Protein AF-A0A7J4XN78-F1 (afdb_monomer_lite)

Foldseek 3Di:
DDPLLVLLVLLCVLLVHDPVLSVVSVVLLVVLVVVQFAAPVSVVSCVVSVQPQLCLCCPPVVDDSVCSNVCNVVRVGGSVNVSVSSNVSSVVSVVVVCVVVVNDD

Secondary structure (DSSP, 8-state):
--HHHHHHHHHHHHTT--HHHHHHHHHHHHHHHHHSB--HHHHHHHHHTT--HHHHHHHHS---HHHHHHHHHTT-SBHHHHHHHHHHHHHHHHHHHHHHTT---

Organism: NCBI:txid291644

Structure (mmCIF, N/CA/C/O backbone):
data_AF-A0A7J4XN78-F1
#
_entry.id   AF-A0A7J4XN78-F1
#
loop_
_atom_site.group_PDB
_atom_site.id
_atom_site.type_symbol
_atom_site.label_atom_id
_atom_site.label_alt_id
_atom_site.label_comp_id
_atom_site.label_asym_id
_atom_site.label_entity_id
_atom_site.label_seq_id
_atom_site.pdbx_PDB_ins_code
_atom_site.Cartn_x
_atom_site.Cartn_y
_atom_site.Cartn_z
_atom_site.occupancy
_atom_site.B_iso_or_equiv
_atom_site.auth_seq_id
_atom_site.auth_comp_id
_atom_site.auth_asym_id
_atom_site.auth_atom_id
_atom_site.pdbx_PDB_model_num
ATOM 1 N N . MET A 1 1 ? 3.343 -20.712 0.861 1.00 54.78 1 MET A N 1
ATOM 2 C CA . MET A 1 1 ? 3.778 -19.369 0.412 1.00 54.78 1 MET A CA 1
ATOM 3 C C . MET A 1 1 ? 2.532 -18.560 0.072 1.00 54.78 1 MET A C 1
ATOM 5 O O . MET A 1 1 ? 1.771 -19.004 -0.775 1.00 54.78 1 MET A O 1
ATOM 9 N N . ASN A 1 2 ? 2.272 -17.463 0.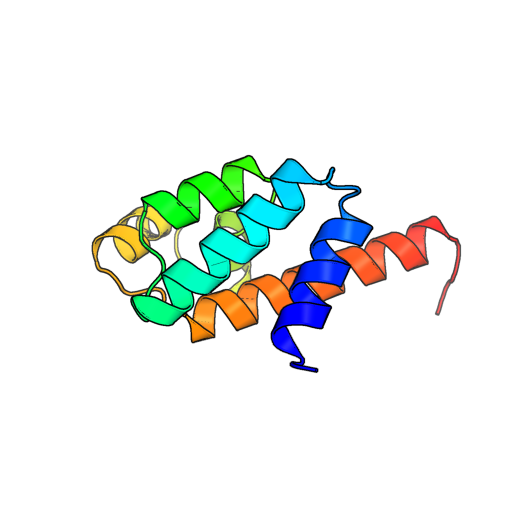790 1.00 84.19 2 ASN A N 1
ATOM 10 C CA . ASN A 1 2 ? 1.046 -16.664 0.661 1.00 84.19 2 ASN A CA 1
ATOM 11 C C . ASN A 1 2 ? 1.154 -15.704 -0.541 1.00 84.19 2 ASN A C 1
ATOM 13 O O . ASN A 1 2 ? 2.192 -15.065 -0.711 1.00 84.19 2 ASN A O 1
ATOM 17 N N . ILE A 1 3 ? 0.105 -15.617 -1.369 1.00 89.00 3 ILE A N 1
ATOM 18 C CA . ILE A 1 3 ? 0.049 -14.735 -2.546 1.00 89.00 3 ILE A CA 1
ATOM 19 C C . ILE A 1 3 ? 0.272 -13.264 -2.175 1.00 89.00 3 ILE A C 1
ATOM 21 O O . ILE A 1 3 ? 0.952 -12.546 -2.901 1.00 89.00 3 ILE A O 1
ATOM 25 N N . ILE A 1 4 ? -0.203 -12.852 -0.998 1.00 90.62 4 ILE A N 1
ATOM 26 C CA . ILE A 1 4 ? -0.064 -11.484 -0.489 1.00 90.62 4 ILE A CA 1
ATOM 27 C C . ILE A 1 4 ? 1.414 -11.127 -0.305 1.00 90.62 4 ILE A C 1
ATOM 29 O O . ILE A 1 4 ? 1.867 -10.107 -0.811 1.00 90.62 4 ILE A O 1
ATOM 33 N N . ASN A 1 5 ? 2.197 -12.005 0.332 1.00 91.38 5 ASN A N 1
ATOM 34 C CA . ASN A 1 5 ? 3.623 -11.753 0.565 1.00 91.38 5 ASN A CA 1
ATOM 35 C C . ASN A 1 5 ? 4.395 -11.623 -0.752 1.00 91.38 5 ASN A C 1
ATOM 37 O O . ASN A 1 5 ? 5.269 -10.771 -0.859 1.00 91.38 5 ASN A O 1
ATOM 41 N N . LYS A 1 6 ? 4.035 -12.416 -1.772 1.00 91.38 6 LYS A N 1
ATOM 42 C CA . LYS A 1 6 ? 4.629 -12.284 -3.110 1.00 91.38 6 LYS A CA 1
ATOM 43 C C . LYS A 1 6 ? 4.345 -10.922 -3.734 1.00 91.38 6 LYS A C 1
ATOM 45 O O . LYS A 1 6 ? 5.262 -10.321 -4.274 1.00 91.38 6 LYS A O 1
ATOM 50 N N . ILE A 1 7 ? 3.102 -10.442 -3.648 1.00 92.50 7 ILE A N 1
ATOM 51 C CA . ILE A 1 7 ? 2.728 -9.122 -4.178 1.00 92.50 7 ILE A CA 1
ATOM 52 C C . ILE A 1 7 ? 3.554 -8.032 -3.489 1.00 92.50 7 ILE A C 1
ATOM 54 O O . ILE A 1 7 ? 4.127 -7.184 -4.166 1.00 92.50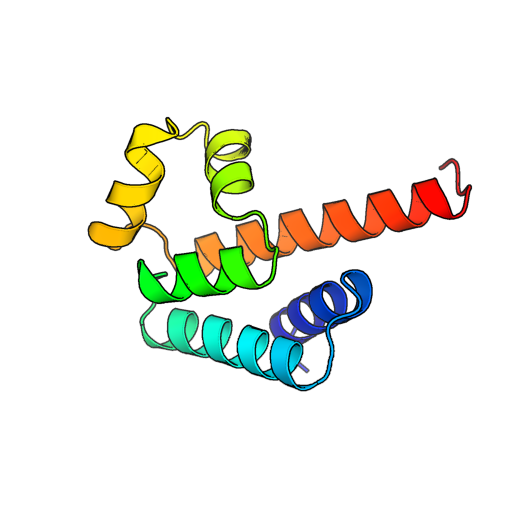 7 ILE A O 1
ATOM 58 N N . ILE A 1 8 ? 3.673 -8.089 -2.161 1.00 94.44 8 ILE A N 1
ATOM 59 C CA . ILE A 1 8 ? 4.478 -7.132 -1.391 1.00 94.44 8 ILE A CA 1
ATOM 60 C C . ILE A 1 8 ? 5.949 -7.172 -1.829 1.00 94.44 8 ILE A C 1
ATOM 62 O O . ILE A 1 8 ? 6.539 -6.127 -2.106 1.00 94.44 8 ILE A O 1
ATOM 66 N N . ASP A 1 9 ? 6.533 -8.366 -1.951 1.00 93.19 9 ASP A N 1
ATOM 67 C CA . ASP A 1 9 ? 7.921 -8.534 -2.391 1.00 93.19 9 ASP A CA 1
ATOM 68 C C . ASP A 1 9 ? 8.145 -8.046 -3.829 1.00 93.19 9 ASP A C 1
ATOM 70 O O . ASP A 1 9 ? 9.212 -7.519 -4.150 1.00 93.19 9 ASP A O 1
ATOM 74 N N . ASP A 1 10 ? 7.166 -8.217 -4.713 1.00 92.00 10 ASP A N 1
ATOM 75 C CA . ASP A 1 10 ? 7.247 -7.766 -6.101 1.00 92.00 10 ASP A CA 1
ATOM 76 C C . ASP A 1 10 ? 7.122 -6.243 -6.218 1.00 92.00 10 ASP A C 1
ATOM 78 O O . ASP A 1 10 ? 7.845 -5.642 -7.020 1.00 92.00 10 ASP A O 1
ATOM 82 N N . ILE A 1 11 ? 6.294 -5.604 -5.382 1.00 95.12 11 ILE A N 1
ATOM 83 C CA . ILE A 1 11 ? 6.249 -4.140 -5.241 1.00 95.12 11 ILE A CA 1
ATOM 84 C C . ILE A 1 11 ? 7.609 -3.635 -4.763 1.00 95.12 11 ILE A C 1
ATOM 86 O O . ILE A 1 11 ? 8.222 -2.809 -5.442 1.00 95.12 11 ILE A O 1
ATOM 90 N N . ALA A 1 12 ? 8.121 -4.177 -3.654 1.00 95.06 12 ALA A N 1
ATOM 91 C CA . ALA A 1 12 ? 9.394 -3.753 -3.078 1.00 95.06 12 ALA A CA 1
ATOM 92 C C . ALA A 1 12 ? 10.551 -3.897 -4.077 1.00 95.06 12 ALA A C 1
ATOM 94 O O . ALA A 1 12 ? 11.354 -2.980 -4.253 1.00 95.06 12 ALA A O 1
ATOM 95 N N . ARG A 1 13 ? 10.603 -5.020 -4.806 1.00 92.56 13 ARG A N 1
ATOM 96 C CA . ARG A 1 13 ? 11.601 -5.244 -5.861 1.00 92.56 13 ARG A CA 1
ATOM 97 C C . ARG A 1 13 ? 11.444 -4.283 -7.034 1.00 92.56 13 ARG A C 1
ATOM 99 O O . ARG A 1 13 ? 12.445 -3.792 -7.548 1.00 92.56 13 ARG A O 1
ATOM 106 N N . SER A 1 14 ? 10.217 -4.015 -7.470 1.00 92.50 14 SER A N 1
ATOM 107 C CA . SER A 1 14 ? 9.958 -3.121 -8.606 1.00 92.50 14 SER A CA 1
ATOM 108 C C . SER A 1 14 ? 10.257 -1.658 -8.280 1.00 92.50 14 SER A C 1
ATOM 110 O O . SER A 1 14 ? 10.683 -0.916 -9.163 1.00 92.50 14 SER A O 1
ATOM 112 N N . MET A 1 15 ? 10.089 -1.266 -7.017 1.00 93.19 15 MET A N 1
ATOM 113 C CA . MET A 1 15 ? 10.455 0.052 -6.497 1.00 93.19 15 MET A CA 1
ATOM 114 C C . MET A 1 15 ? 11.932 0.169 -6.105 1.00 93.19 15 MET A C 1
ATOM 116 O O . MET A 1 15 ? 12.373 1.264 -5.776 1.00 93.19 15 MET A O 1
ATOM 120 N N . ILE A 1 16 ? 12.703 -0.925 -6.181 1.00 93.31 16 ILE A N 1
ATOM 121 C CA . ILE A 1 16 ? 14.121 -0.972 -5.791 1.00 93.31 16 ILE A CA 1
ATOM 122 C C . ILE A 1 16 ? 14.291 -0.548 -4.317 1.00 93.31 16 ILE A C 1
ATOM 124 O O . ILE A 1 16 ? 15.217 0.173 -3.961 1.00 93.31 16 ILE A O 1
ATOM 128 N N . MET A 1 17 ? 13.370 -0.990 -3.455 1.00 95.44 17 MET A N 1
ATOM 129 C CA . MET A 1 17 ? 13.461 -0.752 -2.014 1.00 95.44 17 MET A CA 1
ATOM 130 C C . MET A 1 17 ? 14.677 -1.471 -1.434 1.00 95.44 17 MET A C 1
ATOM 132 O O . MET A 1 17 ? 14.989 -2.612 -1.810 1.00 95.44 17 MET A O 1
ATOM 136 N N . ASP A 1 18 ? 15.332 -0.823 -0.476 1.00 95.56 18 ASP A N 1
ATOM 137 C CA . ASP A 1 18 ? 16.379 -1.465 0.300 1.00 95.56 18 ASP A CA 1
ATOM 138 C C . ASP A 1 18 ? 15.792 -2.518 1.264 1.00 95.56 18 ASP A C 1
ATOM 140 O O . ASP A 1 18 ? 14.647 -2.977 1.145 1.00 95.56 18 ASP A O 1
ATOM 144 N N . LYS A 1 19 ? 16.626 -3.037 2.164 1.00 94.62 19 LYS A N 1
ATOM 145 C CA . LYS A 1 19 ? 16.174 -4.048 3.121 1.00 94.62 19 LYS A CA 1
ATOM 146 C C . LYS A 1 19 ? 15.222 -3.450 4.162 1.00 94.62 19 LYS A C 1
ATOM 148 O O . LYS A 1 19 ? 14.225 -4.092 4.479 1.00 94.62 19 LYS A O 1
ATOM 153 N N . GLU A 1 20 ? 15.524 -2.256 4.660 1.00 96.06 20 GLU A N 1
ATOM 154 C CA . GLU A 1 20 ? 14.776 -1.610 5.737 1.00 96.06 20 GLU A CA 1
ATOM 155 C C . GLU A 1 20 ? 13.381 -1.199 5.259 1.00 96.06 20 GLU A C 1
ATOM 157 O O . GLU A 1 20 ? 12.381 -1.562 5.881 1.00 96.06 20 GLU A O 1
ATOM 162 N N . ASP A 1 21 ? 13.288 -0.556 4.095 1.00 96.69 21 ASP A N 1
ATOM 163 C CA . ASP A 1 21 ? 12.014 -0.141 3.503 1.00 96.69 21 ASP A CA 1
ATOM 164 C C . ASP A 1 21 ? 11.108 -1.334 3.181 1.00 96.69 21 ASP A C 1
ATOM 166 O O . ASP A 1 21 ? 9.889 -1.280 3.363 1.00 96.69 21 ASP A O 1
ATOM 170 N N . ARG A 1 22 ? 11.698 -2.452 2.750 1.00 95.56 22 ARG A N 1
ATOM 171 C CA . ARG A 1 22 ? 10.957 -3.692 2.492 1.00 95.56 22 ARG A CA 1
ATOM 172 C C . ARG A 1 22 ? 10.415 -4.313 3.773 1.00 95.56 22 ARG A C 1
ATOM 174 O O . ARG A 1 22 ? 9.259 -4.733 3.798 1.00 95.56 22 ARG A O 1
ATOM 181 N N . GLU A 1 23 ? 11.228 -4.395 4.822 1.00 95.75 23 GLU A N 1
ATOM 182 C CA . GLU A 1 23 ? 10.788 -4.895 6.130 1.00 95.75 23 GLU A CA 1
ATOM 183 C C . GLU A 1 23 ? 9.685 -4.001 6.705 1.00 95.75 23 GLU A C 1
ATOM 185 O O . GLU A 1 23 ? 8.669 -4.501 7.191 1.00 95.75 23 GLU A O 1
ATOM 190 N N . LYS A 1 24 ? 9.829 -2.682 6.548 1.00 96.81 24 LYS A N 1
ATOM 191 C CA . LYS A 1 24 ? 8.821 -1.696 6.932 1.00 96.81 24 LYS A CA 1
ATOM 192 C C . LYS A 1 24 ? 7.516 -1.879 6.162 1.00 96.81 24 LYS A C 1
ATOM 194 O O . LYS A 1 24 ? 6.453 -1.858 6.776 1.00 96.81 24 LYS A O 1
ATOM 199 N N . LEU A 1 25 ? 7.569 -2.117 4.851 1.00 96.94 25 LEU A N 1
ATOM 200 C CA . LEU A 1 25 ? 6.374 -2.392 4.054 1.00 96.94 25 LEU A CA 1
ATOM 201 C C . LEU A 1 25 ? 5.639 -3.650 4.540 1.00 96.94 25 LEU A C 1
ATOM 203 O O . LEU A 1 25 ? 4.425 -3.611 4.741 1.00 96.94 25 LEU A O 1
ATOM 207 N N . HIS A 1 26 ? 6.363 -4.749 4.776 1.00 96.19 26 HIS A N 1
ATOM 208 C CA . HIS A 1 26 ? 5.772 -5.975 5.330 1.00 96.19 26 HIS A CA 1
ATOM 209 C C . HIS A 1 26 ? 5.141 -5.737 6.702 1.00 96.19 26 HIS A C 1
ATOM 211 O O . HIS A 1 26 ? 4.022 -6.192 6.948 1.00 96.19 26 HIS A O 1
ATOM 217 N N . LEU A 1 27 ? 5.825 -4.995 7.577 1.00 96.50 27 LEU A N 1
ATOM 218 C CA . LEU A 1 27 ? 5.317 -4.654 8.902 1.00 96.50 27 LEU A CA 1
ATOM 219 C C . LEU A 1 27 ? 4.010 -3.862 8.815 1.00 96.50 27 LEU A C 1
ATOM 221 O O . LEU A 1 27 ? 3.043 -4.225 9.477 1.00 96.50 27 LEU A O 1
ATOM 225 N N . ILE A 1 28 ? 3.955 -2.831 7.968 1.00 96.62 28 ILE A N 1
ATOM 226 C CA . ILE A 1 28 ? 2.746 -2.020 7.777 1.00 96.62 28 ILE A CA 1
ATOM 227 C C . ILE A 1 28 ? 1.567 -2.894 7.346 1.00 96.62 28 ILE A C 1
ATOM 229 O O . ILE A 1 28 ? 0.491 -2.822 7.935 1.00 96.62 28 ILE A O 1
ATOM 233 N N . VAL A 1 29 ? 1.763 -3.756 6.345 1.00 96.06 29 VAL A N 1
ATOM 234 C CA . VAL A 1 29 ? 0.680 -4.618 5.852 1.00 96.06 29 VAL A CA 1
ATOM 235 C C . VAL A 1 29 ? 0.225 -5.607 6.927 1.00 96.06 29 VAL A C 1
ATOM 237 O O . VAL A 1 29 ? -0.969 -5.886 7.042 1.00 96.06 29 VAL A O 1
ATOM 240 N N . GLN A 1 30 ? 1.148 -6.111 7.747 1.00 95.50 30 GLN A N 1
ATOM 241 C CA . GLN A 1 30 ? 0.825 -6.998 8.861 1.00 95.50 30 GLN A CA 1
ATOM 242 C C . GLN A 1 30 ? 0.062 -6.281 9.986 1.00 95.50 30 GLN A C 1
ATOM 244 O O . GLN A 1 30 ? -0.838 -6.880 10.583 1.00 95.50 30 GLN A O 1
ATOM 249 N N . LEU A 1 31 ? 0.380 -5.013 10.261 1.00 95.75 31 LEU A N 1
ATOM 250 C CA . LEU A 1 31 ? -0.368 -4.182 11.205 1.00 95.75 31 LEU A CA 1
ATOM 251 C C . LEU A 1 31 ? -1.798 -3.965 10.710 1.00 95.75 31 LEU A C 1
ATOM 253 O O . LEU A 1 31 ? -2.724 -4.330 11.428 1.00 95.75 31 LEU A O 1
ATOM 257 N N . CYS A 1 32 ? -1.975 -3.526 9.458 1.00 95.38 32 CYS A N 1
ATOM 258 C CA . CYS A 1 32 ? -3.297 -3.366 8.840 1.00 95.38 32 CYS A CA 1
ATOM 259 C C . CYS A 1 32 ? -4.108 -4.667 8.849 1.00 95.38 32 CYS A C 1
ATOM 261 O O . CYS A 1 32 ? -5.315 -4.653 9.058 1.00 95.38 32 CYS A O 1
ATOM 263 N N . LYS A 1 33 ? -3.453 -5.816 8.642 1.00 95.69 33 LYS A N 1
ATOM 264 C CA . LYS A 1 33 ? -4.111 -7.124 8.730 1.00 95.69 33 LYS A CA 1
ATOM 265 C C . LYS A 1 33 ? -4.612 -7.426 10.141 1.00 95.69 33 LYS A C 1
ATOM 267 O O . LYS A 1 33 ? -5.661 -8.038 10.302 1.00 95.69 33 LYS A O 1
ATOM 272 N N . SER A 1 34 ? -3.827 -7.059 11.150 1.00 95.31 34 SER A N 1
ATOM 273 C CA . SER A 1 34 ? -4.130 -7.357 12.551 1.00 95.31 34 SER A CA 1
ATOM 274 C C . SER A 1 34 ? -5.210 -6.424 13.106 1.00 95.31 34 SER A C 1
ATOM 276 O O . SER A 1 34 ? -6.042 -6.872 13.887 1.00 95.31 34 SER A O 1
ATOM 278 N N . SER A 1 35 ? -5.214 -5.153 12.691 1.00 94.50 35 SER A N 1
ATOM 279 C CA . SER A 1 35 ? -6.254 -4.172 13.030 1.00 94.50 35 SER A CA 1
ATOM 280 C C . SER A 1 35 ? -7.520 -4.313 12.177 1.00 94.50 35 SER A C 1
ATOM 282 O O . SER A 1 35 ? -8.585 -3.879 12.600 1.00 94.50 35 SER A O 1
ATOM 284 N N . GLY A 1 36 ? -7.411 -4.890 10.976 1.00 95.19 36 GLY A N 1
ATOM 285 C CA . GLY A 1 36 ? -8.490 -4.985 9.986 1.00 95.19 36 GLY A CA 1
ATOM 286 C C . GLY A 1 36 ? -8.695 -3.714 9.153 1.00 95.19 36 GLY A C 1
ATOM 287 O O . GLY A 1 36 ? -9.472 -3.730 8.199 1.00 95.19 36 GLY A O 1
ATOM 288 N N . VAL A 1 37 ? -7.989 -2.627 9.471 1.00 94.56 37 VAL A N 1
ATOM 289 C CA . VAL A 1 37 ? -8.154 -1.307 8.845 1.00 94.56 37 VAL A CA 1
ATOM 290 C C . VAL A 1 37 ? -6.816 -0.593 8.670 1.00 94.56 37 VAL A C 1
ATOM 292 O O . VAL A 1 37 ? -5.849 -0.851 9.391 1.00 94.56 37 VAL A O 1
ATOM 295 N N . VAL A 1 38 ? -6.763 0.336 7.719 1.00 93.19 38 VAL A N 1
ATOM 296 C CA . VAL A 1 38 ? -5.628 1.237 7.503 1.00 93.19 38 VAL A CA 1
ATOM 297 C C . VAL A 1 38 ? -5.838 2.500 8.325 1.00 93.19 38 VAL A C 1
ATOM 299 O O . VAL A 1 38 ? -6.704 3.314 7.998 1.00 93.19 38 VAL A O 1
ATOM 302 N N . SER A 1 39 ? -5.027 2.700 9.365 1.00 92.00 39 SER A N 1
ATOM 303 C CA . SER A 1 39 ? -5.070 3.957 10.107 1.00 92.00 39 SER A CA 1
ATOM 304 C C . SER A 1 39 ? -4.332 5.065 9.351 1.00 92.00 39 SER A C 1
ATOM 306 O O . SER A 1 39 ? -3.565 4.842 8.405 1.00 92.00 39 SER A O 1
ATOM 308 N N . ILE A 1 40 ? -4.507 6.300 9.823 1.00 90.38 40 ILE A N 1
ATOM 309 C CA . ILE A 1 40 ? -3.770 7.456 9.308 1.00 90.38 40 ILE A CA 1
ATOM 310 C C . ILE A 1 40 ? -2.244 7.286 9.411 1.00 90.38 40 ILE A C 1
ATOM 312 O O . ILE A 1 40 ? -1.506 7.858 8.604 1.00 90.38 40 ILE A O 1
ATOM 316 N N . MET A 1 41 ? -1.751 6.512 10.384 1.00 92.31 41 MET A N 1
ATOM 317 C CA . MET A 1 41 ? -0.319 6.292 10.568 1.00 92.31 41 MET A CA 1
ATOM 318 C C . MET A 1 41 ? 0.246 5.393 9.466 1.00 92.31 41 MET A C 1
ATOM 320 O O . MET A 1 41 ? 1.191 5.805 8.789 1.00 92.31 41 MET A O 1
ATOM 324 N N . GLU A 1 42 ? -0.361 4.229 9.216 1.00 93.88 42 GLU A N 1
ATOM 325 C CA . GLU A 1 42 ? 0.052 3.338 8.125 1.00 93.88 42 GLU A CA 1
ATOM 326 C C . GLU A 1 42 ? -0.110 4.020 6.765 1.00 93.88 42 GLU A C 1
ATOM 328 O O . GLU A 1 42 ? 0.783 3.932 5.922 1.00 93.88 42 GLU A O 1
ATOM 333 N N . PHE A 1 43 ? -1.185 4.788 6.565 1.00 92.75 43 PHE A N 1
ATOM 334 C CA . PHE A 1 43 ? -1.391 5.567 5.343 1.00 92.75 43 PHE A CA 1
ATOM 335 C C . PHE A 1 43 ? -0.221 6.521 5.049 1.00 92.75 43 PHE A C 1
ATOM 337 O O . PHE A 1 43 ? 0.306 6.570 3.929 1.00 92.75 43 PHE A O 1
ATOM 344 N N . ARG A 1 44 ? 0.219 7.279 6.063 1.00 92.44 44 ARG A N 1
ATOM 345 C CA . ARG A 1 44 ? 1.362 8.198 5.942 1.00 92.44 44 ARG A CA 1
ATOM 346 C C . ARG A 1 44 ? 2.657 7.444 5.680 1.00 92.44 44 ARG A C 1
ATOM 348 O O . ARG A 1 44 ? 3.445 7.874 4.842 1.00 92.44 44 ARG A O 1
ATOM 355 N N . GLN A 1 45 ? 2.869 6.319 6.358 1.00 95.00 45 GLN A N 1
ATOM 356 C CA . GLN A 1 45 ? 4.065 5.506 6.163 1.00 95.00 45 GLN A CA 1
ATOM 357 C C . GLN A 1 45 ? 4.130 4.919 4.748 1.00 95.00 45 GLN A C 1
ATOM 359 O O . GLN A 1 45 ? 5.171 5.016 4.103 1.00 95.00 45 GLN A O 1
ATOM 364 N N . LEU A 1 46 ? 3.022 4.406 4.214 1.00 95.44 46 LEU A N 1
ATOM 365 C CA . LEU A 1 46 ? 2.946 3.910 2.836 1.00 95.44 46 LEU A CA 1
ATOM 366 C C . LEU A 1 46 ? 3.226 5.028 1.826 1.00 95.44 46 LEU A C 1
ATOM 368 O O . LEU A 1 46 ? 3.996 4.840 0.887 1.00 95.44 46 LEU A O 1
ATOM 372 N N . THR A 1 47 ? 2.684 6.222 2.071 1.00 93.19 47 THR A N 1
ATOM 373 C CA . THR A 1 47 ? 2.984 7.405 1.252 1.00 93.19 47 THR A CA 1
ATOM 374 C C . THR A 1 47 ? 4.471 7.775 1.322 1.00 93.19 47 THR A C 1
ATOM 376 O O . THR A 1 47 ? 5.067 8.092 0.296 1.00 93.19 47 THR A O 1
ATOM 379 N N . SER A 1 48 ? 5.096 7.684 2.503 1.00 94.25 48 SER A N 1
ATOM 380 C CA . SER A 1 48 ? 6.535 7.948 2.679 1.00 94.25 48 SER A CA 1
ATOM 381 C C . SER A 1 48 ? 7.428 6.936 1.958 1.00 94.25 48 SER A C 1
ATOM 383 O O . SER A 1 48 ? 8.495 7.306 1.486 1.00 94.25 48 SER A O 1
ATOM 385 N N . LEU A 1 49 ? 6.956 5.696 1.797 1.00 95.50 49 LEU A N 1
ATOM 386 C CA . LEU A 1 49 ? 7.602 4.662 0.982 1.00 95.50 49 LEU A CA 1
ATOM 387 C C . LEU A 1 49 ? 7.406 4.886 -0.529 1.00 95.50 49 LEU A C 1
ATOM 389 O O . LEU A 1 49 ? 7.834 4.068 -1.338 1.00 95.50 49 LEU A O 1
ATOM 393 N N . GLY A 1 50 ? 6.724 5.963 -0.932 1.00 93.62 50 GLY A N 1
ATOM 394 C CA . GLY A 1 50 ? 6.430 6.274 -2.330 1.00 93.62 50 GLY A CA 1
ATOM 395 C C . GLY A 1 50 ? 5.248 5.496 -2.911 1.00 93.62 50 GLY A C 1
ATOM 396 O O . GLY A 1 50 ? 5.021 5.556 -4.120 1.00 93.62 50 GLY A O 1
ATOM 397 N N . ILE A 1 51 ? 4.478 4.778 -2.086 1.00 94.62 51 ILE A N 1
ATOM 398 C CA . ILE A 1 51 ? 3.295 4.041 -2.537 1.00 94.62 51 ILE A CA 1
ATOM 399 C C . ILE A 1 51 ? 2.130 5.034 -2.686 1.00 94.62 51 ILE A C 1
ATOM 401 O O . ILE A 1 51 ? 1.726 5.669 -1.709 1.00 94.62 51 ILE A O 1
ATOM 405 N N . PRO A 1 52 ? 1.543 5.187 -3.887 1.00 92.00 52 PRO A N 1
ATOM 406 C CA . PRO A 1 52 ? 0.618 6.276 -4.195 1.00 92.00 52 PRO A CA 1
ATOM 407 C C . PRO A 1 52 ? -0.831 5.981 -3.756 1.00 92.00 52 PRO A C 1
ATOM 409 O O . PRO A 1 52 ? -1.762 6.119 -4.549 1.00 92.00 52 PRO A O 1
ATOM 412 N N . ILE A 1 53 ? -1.046 5.604 -2.491 1.00 91.56 53 ILE A N 1
ATOM 413 C CA . ILE A 1 53 ? -2.357 5.169 -1.965 1.00 91.56 53 ILE A CA 1
ATOM 414 C C . ILE A 1 53 ? -3.435 6.236 -2.146 1.00 91.56 53 ILE A C 1
ATOM 416 O O . ILE A 1 53 ? -4.492 5.945 -2.700 1.00 91.56 53 ILE A O 1
ATOM 420 N N . ALA A 1 54 ? -3.151 7.485 -1.760 1.00 89.56 54 ALA A N 1
ATOM 421 C CA . ALA A 1 54 ? -4.087 8.599 -1.922 1.00 89.56 54 ALA A CA 1
ATOM 422 C C . ALA A 1 54 ? -4.551 8.748 -3.379 1.00 89.56 54 ALA A C 1
ATOM 424 O O . ALA A 1 54 ? -5.739 8.869 -3.664 1.00 89.56 54 ALA A O 1
ATOM 425 N N . ARG A 1 55 ? -3.602 8.683 -4.322 1.00 89.62 55 ARG A N 1
ATOM 426 C CA . ARG A 1 55 ? -3.886 8.821 -5.752 1.00 89.62 55 ARG A CA 1
ATOM 427 C C . ARG A 1 55 ? -4.751 7.673 -6.255 1.00 89.62 55 ARG A C 1
ATOM 429 O O . ARG A 1 55 ? -5.661 7.917 -7.041 1.00 89.62 55 ARG A O 1
ATOM 436 N N . ILE A 1 56 ? -4.473 6.447 -5.819 1.00 90.88 56 ILE A N 1
ATOM 437 C CA . ILE A 1 56 ? -5.248 5.266 -6.206 1.00 90.88 56 ILE A CA 1
ATOM 438 C C . ILE A 1 56 ? -6.681 5.378 -5.678 1.00 90.88 56 ILE A C 1
ATOM 440 O O . ILE A 1 56 ? -7.616 5.198 -6.453 1.00 90.88 56 ILE A O 1
ATOM 444 N N . LEU A 1 57 ? -6.867 5.770 -4.416 1.00 87.38 57 LEU A N 1
ATOM 445 C CA . LEU A 1 57 ? -8.194 6.001 -3.834 1.00 87.38 57 LEU A CA 1
ATOM 446 C C . LEU A 1 57 ? -8.990 7.054 -4.619 1.00 87.38 57 LEU A C 1
ATOM 448 O O . LEU A 1 57 ? -10.126 6.802 -5.014 1.00 87.38 57 LEU A O 1
ATOM 452 N N . VAL A 1 58 ? -8.381 8.205 -4.916 1.00 86.94 58 VAL A N 1
ATOM 453 C CA . VAL A 1 58 ? -9.038 9.276 -5.688 1.00 86.94 58 VAL A CA 1
ATOM 454 C C . VAL A 1 58 ? -9.372 8.823 -7.108 1.00 86.94 58 VAL A C 1
ATOM 456 O O . VAL A 1 58 ? -10.433 9.142 -7.631 1.00 86.94 58 VAL A O 1
ATOM 459 N N . THR A 1 59 ? -8.475 8.077 -7.749 1.00 83.31 59 THR A N 1
ATOM 460 C CA . THR A 1 59 ? -8.608 7.739 -9.173 1.00 83.31 59 THR A CA 1
ATOM 461 C C . THR A 1 59 ? -9.578 6.582 -9.398 1.00 83.31 59 THR A C 1
ATOM 463 O O . THR A 1 59 ? -10.382 6.620 -10.326 1.00 83.31 59 THR A O 1
ATOM 466 N N . ILE A 1 60 ? -9.510 5.550 -8.556 1.00 75.81 60 ILE A N 1
ATOM 467 C CA . ILE A 1 60 ? -10.241 4.293 -8.759 1.00 75.81 60 ILE A CA 1
ATOM 468 C C . ILE A 1 60 ? -11.592 4.335 -8.071 1.00 75.81 60 ILE A C 1
ATOM 470 O O . ILE A 1 60 ? -12.608 4.042 -8.695 1.00 75.81 60 ILE A O 1
ATOM 474 N N . LEU A 1 61 ? -11.615 4.754 -6.807 1.00 70.69 61 LEU A N 1
ATOM 475 C CA . LEU A 1 61 ? -12.854 4.847 -6.041 1.00 70.69 61 LEU A CA 1
ATOM 476 C C . LEU A 1 61 ? -13.572 6.184 -6.262 1.00 70.69 61 LEU A C 1
ATOM 478 O O . LEU A 1 61 ? -14.664 6.378 -5.737 1.00 70.69 61 LEU A O 1
ATOM 482 N N . ARG A 1 62 ? -12.979 7.103 -7.046 1.00 79.38 62 ARG A N 1
ATOM 483 C CA . ARG A 1 62 ? -13.522 8.446 -7.328 1.00 79.38 62 ARG A CA 1
ATOM 484 C C . ARG A 1 62 ? -13.843 9.231 -6.055 1.00 79.38 62 ARG A C 1
ATOM 486 O O . ARG A 1 62 ? -14.762 10.046 -6.027 1.00 79.38 62 ARG A O 1
ATOM 493 N N . ILE A 1 63 ? -13.074 8.975 -5.000 1.00 81.38 63 ILE A N 1
ATOM 494 C CA . ILE A 1 63 ? -13.219 9.658 -3.721 1.00 81.38 63 ILE A CA 1
ATOM 495 C C . ILE A 1 63 ? -12.690 11.089 -3.886 1.00 81.38 63 ILE A C 1
ATOM 497 O O . ILE A 1 63 ? -11.570 11.264 -4.377 1.00 81.38 63 ILE A O 1
ATOM 501 N N . PRO A 1 64 ? -13.445 12.124 -3.475 1.00 81.31 64 PRO A N 1
ATOM 502 C CA . PRO A 1 64 ? -12.939 13.489 -3.454 1.00 81.31 64 PRO A CA 1
ATOM 503 C C . PRO A 1 64 ? -11.659 13.574 -2.622 1.00 81.31 64 PRO A C 1
ATOM 505 O O . PRO A 1 64 ? -11.598 13.029 -1.523 1.00 81.31 64 PRO A O 1
ATOM 508 N N . ASN A 1 65 ? -10.642 14.279 -3.116 1.00 77.38 65 ASN A N 1
ATOM 509 C CA . ASN A 1 65 ? -9.329 14.336 -2.463 1.00 77.38 65 ASN A CA 1
ATOM 510 C C . ASN A 1 65 ? -9.420 14.811 -0.996 1.00 77.38 65 ASN A C 1
ATOM 512 O O . ASN A 1 65 ? -8.755 14.273 -0.115 1.00 77.38 65 ASN A O 1
ATOM 516 N N . GLU A 1 66 ? -10.323 15.755 -0.725 1.00 79.50 66 GLU A N 1
ATOM 517 C CA . GLU A 1 66 ? -10.614 16.291 0.613 1.00 79.50 66 GLU A CA 1
ATOM 518 C C . GLU A 1 66 ? -11.189 15.240 1.579 1.00 79.50 66 GLU A C 1
ATOM 520 O O . GLU A 1 66 ? -11.014 15.343 2.790 1.00 79.50 66 GLU A O 1
ATOM 525 N N . ALA A 1 67 ? -11.838 14.197 1.056 1.00 80.38 67 ALA A N 1
ATOM 526 C CA . ALA A 1 67 ? -12.451 13.137 1.850 1.00 80.38 67 ALA A CA 1
ATOM 527 C C . ALA A 1 67 ? -11.486 11.983 2.174 1.00 80.38 67 ALA A C 1
ATOM 529 O O . ALA A 1 67 ? -11.763 11.202 3.082 1.00 80.38 67 ALA A O 1
ATOM 530 N N . VAL A 1 68 ? -10.345 11.867 1.482 1.00 79.38 68 VAL A N 1
ATOM 531 C CA . VAL A 1 68 ? -9.401 10.742 1.653 1.00 79.38 68 VAL A CA 1
ATOM 532 C C . VAL A 1 68 ? -8.825 10.688 3.068 1.00 79.38 68 VAL A C 1
ATOM 534 O O . VAL A 1 68 ? -8.726 9.611 3.654 1.00 79.38 68 VAL A O 1
ATOM 537 N N . ALA A 1 69 ? -8.475 11.847 3.634 1.00 72.25 69 ALA A N 1
ATOM 538 C CA . ALA A 1 69 ? -7.953 11.924 4.996 1.00 72.25 69 ALA A CA 1
ATOM 539 C C . ALA A 1 69 ? -8.996 11.458 6.026 1.00 72.25 69 ALA A C 1
ATOM 541 O O . ALA A 1 69 ? -8.670 10.681 6.921 1.00 72.25 69 ALA A O 1
ATOM 542 N N . ASN A 1 70 ? -10.258 11.857 5.839 1.00 80.31 70 ASN A N 1
ATOM 543 C CA . ASN A 1 70 ? -11.357 11.502 6.737 1.00 80.31 70 ASN A CA 1
ATOM 544 C C . ASN A 1 70 ? -11.652 9.997 6.718 1.00 80.31 70 ASN A C 1
ATOM 546 O O . ASN A 1 70 ? -11.968 9.430 7.755 1.00 80.31 70 ASN A O 1
ATOM 550 N N . LEU A 1 71 ? -11.482 9.316 5.579 1.00 78.75 71 LEU A N 1
ATOM 551 C CA . LEU A 1 71 ? -11.666 7.861 5.501 1.00 78.75 71 LEU A CA 1
ATOM 552 C C . LEU A 1 71 ? -10.668 7.079 6.361 1.00 78.75 71 LEU A C 1
ATOM 554 O O . LEU A 1 71 ? -11.021 6.029 6.891 1.00 78.75 71 LEU A O 1
ATOM 558 N N . CYS A 1 72 ? -9.443 7.588 6.505 1.00 73.56 72 CYS A N 1
ATOM 559 C CA . CYS A 1 72 ? -8.437 6.978 7.375 1.00 73.56 72 CYS A CA 1
ATOM 560 C C . CYS A 1 72 ? -8.745 7.235 8.857 1.00 73.56 72 CYS A C 1
ATOM 562 O O . CYS A 1 72 ? -8.453 6.393 9.699 1.00 73.56 72 CYS A O 1
ATOM 564 N N . THR A 1 73 ? -9.302 8.406 9.185 1.00 76.12 73 THR A N 1
ATOM 565 C CA . THR A 1 73 ? -9.693 8.768 10.558 1.00 76.12 73 THR A CA 1
ATOM 566 C C . THR A 1 73 ? -10.953 8.036 11.014 1.00 76.12 73 THR A C 1
ATOM 568 O O . THR A 1 73 ? -11.031 7.641 12.170 1.00 76.12 73 THR A O 1
ATOM 571 N N . ASP A 1 74 ? -11.898 7.805 10.104 1.00 79.94 74 ASP A N 1
ATOM 572 C CA . ASP A 1 74 ? -13.147 7.082 10.366 1.00 79.94 74 ASP A CA 1
ATOM 573 C C . ASP A 1 74 ? -12.997 5.548 10.275 1.00 79.94 74 ASP A C 1
ATOM 575 O O . ASP A 1 74 ? -14.004 4.843 10.305 1.00 79.94 74 ASP A O 1
ATOM 579 N N . GLU A 1 75 ? -11.775 5.031 10.090 1.00 74.88 75 GLU A N 1
ATOM 580 C CA . GLU A 1 75 ? -11.474 3.592 9.947 1.00 74.88 75 GLU A CA 1
ATOM 581 C C . GLU A 1 75 ? -12.226 2.896 8.792 1.00 74.88 75 GLU A C 1
ATOM 583 O O . GLU A 1 75 ? -12.534 1.707 8.838 1.00 74.88 75 GLU A O 1
ATOM 588 N N . LYS A 1 76 ? -12.517 3.626 7.710 1.00 83.69 76 LYS A N 1
ATOM 589 C CA . LYS A 1 76 ? -13.316 3.117 6.579 1.00 83.69 76 LYS A CA 1
ATOM 590 C C . LYS A 1 76 ? -12.510 2.383 5.512 1.00 83.69 76 LYS A C 1
ATOM 592 O O . LYS A 1 76 ? -13.107 1.813 4.606 1.00 83.69 76 LYS A O 1
ATOM 597 N N . ILE A 1 77 ? -11.180 2.435 5.575 1.00 89.50 77 ILE A N 1
ATOM 598 C CA . ILE A 1 77 ? -10.307 1.729 4.632 1.00 89.50 77 ILE A CA 1
ATOM 599 C C . ILE A 1 77 ? -9.918 0.403 5.267 1.00 89.50 77 ILE A C 1
ATOM 601 O O . ILE A 1 77 ? -9.111 0.372 6.195 1.00 89.50 77 ILE A O 1
ATOM 605 N N . THR A 1 78 ? -10.490 -0.686 4.770 1.00 92.88 78 THR A N 1
ATOM 606 C CA . THR A 1 78 ? -10.240 -2.026 5.305 1.00 92.88 78 THR A CA 1
ATOM 607 C C . THR A 1 78 ? -8.891 -2.578 4.846 1.00 92.88 78 THR A C 1
ATOM 609 O O . THR A 1 78 ? -8.250 -2.07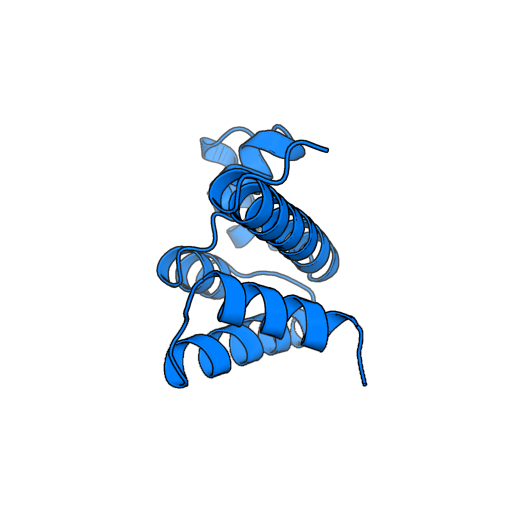8 3.914 1.00 92.88 78 THR A O 1
ATOM 612 N N . TYR A 1 79 ? -8.446 -3.649 5.496 1.00 94.31 79 TYR A N 1
ATOM 613 C CA . TYR A 1 79 ? -7.300 -4.425 5.038 1.00 94.31 79 TYR A CA 1
ATOM 614 C C . TYR A 1 79 ? -7.493 -4.948 3.605 1.00 94.31 79 TYR A C 1
ATOM 616 O O . TYR A 1 79 ? -6.567 -4.911 2.794 1.00 94.31 79 TYR A O 1
ATOM 624 N N . GLU A 1 80 ? -8.697 -5.398 3.266 1.00 93.19 80 GLU A N 1
ATOM 625 C CA . GLU A 1 80 ? -9.047 -5.876 1.932 1.00 93.19 80 GLU A CA 1
ATOM 626 C C . GLU A 1 80 ? -8.933 -4.756 0.886 1.00 93.19 80 GLU A C 1
ATOM 628 O O . GLU A 1 80 ? -8.370 -4.978 -0.192 1.00 93.19 80 GLU A O 1
ATOM 633 N N . ASP A 1 81 ? -9.372 -3.538 1.223 1.00 91.00 81 ASP A N 1
ATOM 634 C CA . ASP A 1 81 ? -9.197 -2.360 0.365 1.00 91.00 81 ASP A CA 1
ATOM 635 C C . ASP A 1 81 ? -7.712 -2.068 0.126 1.00 91.00 81 ASP A C 1
ATOM 637 O O . ASP A 1 81 ? -7.295 -1.826 -1.012 1.00 91.00 81 ASP A O 1
ATOM 641 N N . LEU A 1 82 ? -6.883 -2.159 1.173 1.00 93.44 82 LEU A N 1
ATOM 642 C CA . LEU A 1 82 ? -5.433 -2.011 1.044 1.00 93.44 82 LEU A CA 1
ATOM 643 C C . LEU A 1 82 ? -4.839 -3.051 0.091 1.00 93.44 82 LEU A C 1
ATOM 645 O O . LEU A 1 82 ? -4.035 -2.697 -0.771 1.00 93.44 82 LEU A O 1
ATOM 649 N N . LEU A 1 83 ? -5.221 -4.323 0.216 1.00 94.06 83 LEU A N 1
ATOM 650 C CA . LEU A 1 83 ? -4.731 -5.371 -0.682 1.00 94.06 83 LEU A CA 1
ATOM 651 C C . LEU A 1 83 ? -5.119 -5.100 -2.138 1.00 94.06 83 LEU A C 1
ATOM 653 O O . LEU A 1 83 ? -4.302 -5.314 -3.039 1.00 94.06 83 LEU A O 1
ATOM 657 N N . CYS A 1 84 ? -6.331 -4.597 -2.370 1.00 92.44 84 CYS A N 1
ATOM 658 C CA . CYS A 1 84 ? -6.786 -4.190 -3.695 1.00 92.44 84 CYS A CA 1
ATOM 659 C C . CYS A 1 84 ? -5.910 -3.054 -4.252 1.00 92.44 84 CYS A C 1
ATOM 661 O O . CYS A 1 84 ? -5.368 -3.163 -5.354 1.00 92.44 84 CYS A O 1
ATOM 663 N N . ILE A 1 85 ? -5.669 -2.012 -3.451 1.00 92.50 85 ILE A N 1
ATOM 664 C CA . ILE A 1 85 ? -4.816 -0.868 -3.805 1.00 92.50 85 ILE A CA 1
ATOM 665 C C . ILE A 1 85 ? -3.389 -1.315 -4.144 1.00 92.50 85 ILE A C 1
ATOM 667 O O . ILE A 1 85 ? -2.850 -0.931 -5.184 1.00 92.50 85 ILE A O 1
ATOM 671 N N . LEU A 1 86 ? -2.782 -2.147 -3.294 1.00 94.62 86 LEU A N 1
ATOM 672 C CA . LEU A 1 86 ? -1.433 -2.672 -3.511 1.00 94.62 86 LEU A CA 1
ATOM 673 C C . LEU A 1 86 ? -1.363 -3.532 -4.774 1.00 94.62 86 LEU A C 1
ATOM 675 O O . LEU A 1 86 ? -0.405 -3.422 -5.534 1.00 94.62 86 LEU A O 1
ATOM 679 N N . SER A 1 87 ? -2.388 -4.343 -5.039 1.00 93.31 87 SER A N 1
ATOM 680 C CA . SER A 1 87 ? -2.452 -5.173 -6.245 1.00 93.31 87 SER A CA 1
ATOM 681 C C . SER A 1 87 ? -2.509 -4.324 -7.514 1.00 93.31 87 SER A C 1
ATOM 683 O O . SER A 1 87 ? -1.794 -4.602 -8.475 1.00 93.31 87 SER A O 1
ATOM 685 N N . ILE A 1 88 ? -3.307 -3.254 -7.512 1.00 92.56 88 ILE A N 1
ATOM 686 C CA . ILE A 1 88 ? -3.398 -2.330 -8.648 1.00 92.56 88 ILE A CA 1
ATOM 687 C C . ILE A 1 88 ? -2.064 -1.622 -8.872 1.00 92.56 88 ILE A C 1
ATOM 689 O O . ILE A 1 88 ? -1.583 -1.527 -10.002 1.00 92.56 88 ILE A O 1
ATOM 693 N N . PHE A 1 89 ? -1.431 -1.174 -7.791 1.00 93.88 89 PHE A N 1
ATOM 694 C CA . PHE A 1 89 ? -0.125 -0.542 -7.875 1.00 93.88 89 PHE A CA 1
ATOM 695 C C . PHE A 1 89 ? 0.959 -1.496 -8.392 1.00 93.88 89 PHE A C 1
ATOM 697 O O . PHE A 1 89 ? 1.753 -1.115 -9.250 1.00 93.88 89 PHE A O 1
ATOM 704 N N . ALA A 1 90 ? 0.966 -2.750 -7.934 1.00 93.38 90 ALA A N 1
ATOM 705 C CA . ALA A 1 90 ? 1.882 -3.771 -8.430 1.00 93.38 90 ALA A CA 1
ATOM 706 C C . ALA A 1 90 ? 1.742 -3.966 -9.948 1.00 93.38 90 ALA A C 1
ATOM 708 O O . ALA A 1 90 ? 2.746 -4.032 -10.655 1.00 93.38 90 ALA A O 1
ATOM 709 N N . GLN A 1 91 ? 0.508 -4.005 -10.461 1.00 91.06 91 GLN A N 1
ATOM 710 C CA . GLN A 1 91 ? 0.262 -4.115 -11.901 1.00 91.06 91 GLN A CA 1
ATOM 711 C C . GLN A 1 91 ? 0.766 -2.891 -12.672 1.00 91.06 91 GLN A C 1
ATOM 713 O O . GLN A 1 91 ? 1.435 -3.052 -13.691 1.00 91.06 91 GLN A O 1
ATOM 718 N N . ASP A 1 92 ? 0.529 -1.676 -12.170 1.00 91.25 92 ASP A N 1
ATOM 719 C CA . ASP A 1 92 ? 1.057 -0.447 -12.780 1.00 91.25 92 ASP A CA 1
ATOM 720 C C . ASP A 1 92 ? 2.597 -0.467 -12.858 1.00 91.25 92 ASP A C 1
ATOM 722 O O . ASP A 1 92 ? 3.183 -0.156 -13.899 1.00 91.25 92 ASP A O 1
ATOM 726 N N . LEU A 1 93 ? 3.277 -0.925 -11.800 1.00 91.88 93 LEU A N 1
ATOM 727 C CA . LEU A 1 93 ? 4.736 -1.086 -11.7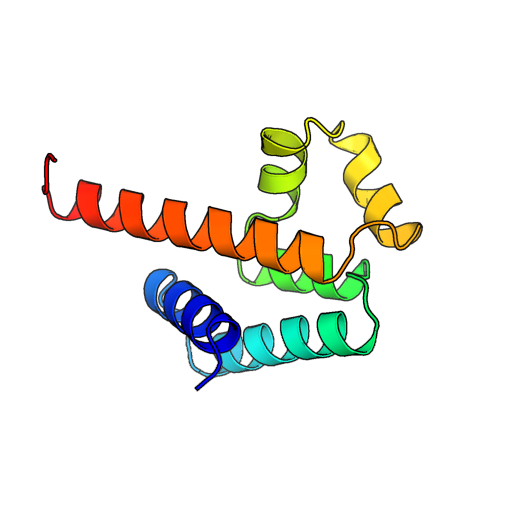99 1.00 91.88 93 LEU A CA 1
ATOM 728 C C . LEU A 1 93 ? 5.218 -2.084 -12.863 1.00 91.88 93 LEU A C 1
ATOM 730 O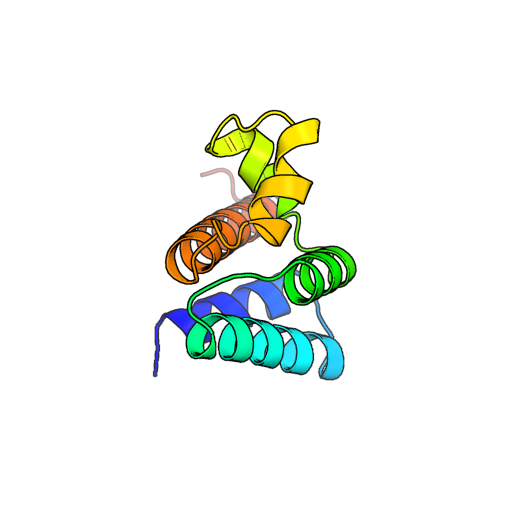 O . LEU A 1 93 ? 6.209 -1.821 -13.553 1.00 91.88 93 LEU A O 1
ATOM 734 N N . LEU A 1 94 ? 4.525 -3.214 -13.020 1.00 88.69 94 LEU A N 1
ATOM 735 C CA . LEU A 1 94 ? 4.866 -4.228 -14.020 1.00 88.69 94 LEU A CA 1
ATOM 736 C C . LEU A 1 94 ? 4.685 -3.707 -15.449 1.00 88.69 94 LEU A C 1
ATOM 738 O O . LEU A 1 94 ? 5.593 -3.867 -16.267 1.00 88.69 94 LEU A O 1
ATOM 742 N N . VAL A 1 95 ? 3.571 -3.028 -15.733 1.00 89.44 95 VAL A N 1
ATOM 743 C CA . VAL A 1 95 ? 3.306 -2.419 -17.047 1.00 89.44 95 VAL A CA 1
ATOM 744 C C . VAL A 1 95 ? 4.380 -1.385 -17.385 1.00 89.44 95 VAL A C 1
ATOM 746 O O . VAL A 1 95 ? 4.982 -1.432 -18.459 1.00 89.44 95 VAL A O 1
ATOM 749 N N . ARG A 1 96 ? 4.720 -0.495 -16.444 1.00 87.06 96 ARG A N 1
ATOM 750 C CA . ARG A 1 96 ? 5.797 0.494 -16.635 1.00 87.06 96 ARG A CA 1
ATOM 751 C C . ARG A 1 96 ? 7.143 -0.163 -16.922 1.00 87.06 96 ARG A C 1
ATOM 753 O O . ARG A 1 96 ? 7.906 0.328 -17.754 1.00 87.06 96 ARG A O 1
ATOM 760 N N . LYS A 1 97 ? 7.442 -1.278 -16.252 1.00 85.06 97 LYS A N 1
ATOM 761 C CA . LYS A 1 97 ? 8.667 -2.050 -16.485 1.00 85.06 97 LYS A CA 1
ATOM 762 C C . LYS A 1 97 ? 8.693 -2.671 -17.885 1.00 85.06 97 LYS A C 1
ATOM 764 O O . LYS A 1 97 ? 9.744 -2.638 -18.519 1.00 85.06 97 LYS A O 1
ATOM 769 N N . GLN A 1 98 ? 7.572 -3.205 -18.372 1.00 83.19 98 GLN A N 1
ATOM 770 C CA . GLN A 1 98 ? 7.461 -3.762 -19.728 1.00 83.19 98 GLN A CA 1
ATOM 771 C C . GLN A 1 98 ? 7.666 -2.688 -20.801 1.00 83.19 98 GLN A C 1
ATOM 773 O O . GLN A 1 98 ? 8.497 -2.876 -21.689 1.00 83.19 98 GLN A O 1
ATOM 778 N N . ILE A 1 99 ? 7.000 -1.536 -20.652 1.00 84.81 99 ILE A N 1
ATOM 779 C CA . ILE A 1 99 ? 7.141 -0.386 -21.559 1.00 84.81 99 ILE A CA 1
ATOM 780 C C . ILE A 1 99 ? 8.598 0.084 -21.607 1.00 84.81 99 ILE A C 1
ATOM 782 O O . ILE A 1 99 ? 9.162 0.256 -22.685 1.00 84.81 99 ILE A O 1
ATOM 786 N N . ARG A 1 100 ? 9.249 0.237 -20.444 1.00 78.69 100 ARG A N 1
ATOM 787 C CA . ARG A 1 100 ? 10.664 0.640 -20.369 1.00 78.69 100 ARG A CA 1
ATOM 788 C C . ARG A 1 100 ? 11.594 -0.350 -21.072 1.00 78.69 100 ARG A C 1
ATOM 790 O O . ARG A 1 100 ? 12.609 0.056 -21.626 1.00 78.69 100 ARG A O 1
ATOM 797 N N . ASN A 1 101 ? 11.258 -1.635 -21.043 1.00 78.31 101 ASN A N 1
ATOM 798 C CA . ASN A 1 101 ? 12.047 -2.686 -21.674 1.00 78.31 101 ASN A CA 1
ATOM 799 C C . ASN A 1 101 ? 11.738 -2.853 -23.176 1.00 78.31 101 ASN A C 1
ATOM 801 O O . ASN A 1 101 ? 12.277 -3.769 -23.793 1.00 78.31 101 ASN A O 1
ATOM 805 N N . GLY A 1 102 ? 10.888 -2.001 -23.764 1.00 64.94 102 GLY A N 1
ATOM 806 C CA . GLY A 1 102 ? 10.554 -2.036 -25.191 1.00 64.94 102 GLY A CA 1
ATOM 807 C C . GLY A 1 102 ? 9.688 -3.226 -25.607 1.00 64.94 102 GLY A C 1
ATOM 808 O O . GLY A 1 102 ? 9.597 -3.527 -26.794 1.00 64.94 102 GLY A O 1
ATOM 809 N N . TYR A 1 103 ? 9.061 -3.915 -24.649 1.00 55.78 103 TYR A N 1
ATOM 810 C CA . TYR A 1 103 ? 8.086 -4.956 -24.953 1.00 55.78 103 TYR A CA 1
ATOM 811 C C . TYR A 1 103 ? 6.775 -4.266 -25.325 1.00 55.78 103 TYR A C 1
ATOM 813 O O . TYR A 1 103 ? 5.949 -3.958 -24.467 1.00 55.78 103 TYR A O 1
ATOM 821 N N . ASN A 1 104 ? 6.623 -3.987 -26.616 1.00 51.75 104 ASN A N 1
ATOM 822 C CA . ASN A 1 104 ? 5.330 -3.685 -27.207 1.00 51.75 104 ASN A CA 1
ATOM 823 C C . ASN A 1 104 ? 4.568 -5.011 -27.253 1.00 51.75 104 ASN A C 1
ATOM 825 O O . ASN A 1 104 ? 5.035 -5.948 -27.902 1.00 51.75 104 ASN A O 1
ATOM 829 N N . GLY A 1 105 ? 3.485 -5.102 -26.479 1.00 56.25 105 GLY A N 1
ATOM 830 C CA . GLY A 1 105 ? 2.572 -6.246 -26.522 1.00 56.25 105 GLY A CA 1
ATOM 831 C C . GLY A 1 105 ? 2.068 -6.539 -27.928 1.00 56.25 105 GLY A C 1
ATOM 832 O O . G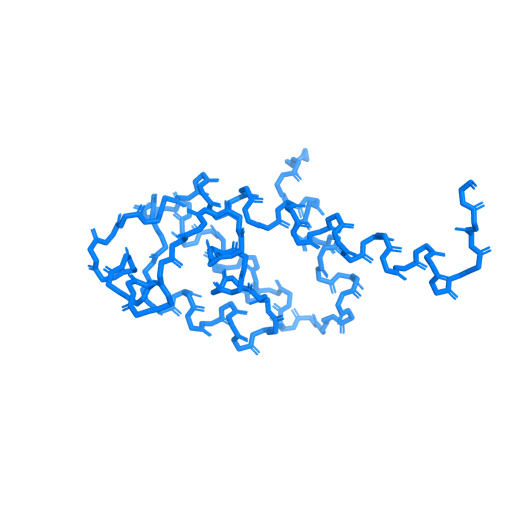LY A 1 105 ? 1.994 -5.587 -28.740 1.00 56.25 105 GLY A O 1
#

pLDDT: mean 88.28, std 9.6, range [51.75, 96.94]

Radius of gyration: 14.02 Å; chains: 1; bounding box: 30×36×40 Å

Sequence (105 aa):
MNIINKIIDDIARSMIMDKEDREKLHLIVQLCKSSGVVSIMEFRQLTSLGIPIARILVTILRIPNEAVANLCTDEKITYEDLLCILSIFAQDLLVRKQIRNGYNG